Protein AF-A0AAN8VTJ1-F1 (afdb_monomer_lite)

Foldseek 3Di:
DVVLCVVCVVLNPPDDFDPDAPDFADPVRLQCLLCVLVVHDDDDDDDDCVVVVHDVVVVPPDRDDDDRVSCCPRRVDHDPDDPNRVSPCVVVCVVVVVVVDDDDDPPPCVVVVVVVVVVVVVVVVVPDDDDDDDD

Sequence (135 aa):
MHTLAVEKPDAASGNIFNSVSDRAVTLDGMAKLCAQAAGRSVNIVHYDLKAFGIDERKLSLSHFYAEPRAAKTILGWSSTTNLVEDLERFEEYVKIGRDNKEIKFELIRFWSRLRSQRLSDQLKGVGGKTSLKMQ

InterPro domains:
  IPR036291 NAD(P)-binding domain superfamily [SSF51735] (2-93)

pLDDT: mean 79.91, std 17.96, range [31.81, 96.88]

Secondary structure (DSSP, 8-state):
-HHHHHHSHHHHTT-------S----HHHHHHHHHHHTT---------TGGGT--GGGS---------HHIIIII----S--HHHHGGGHHHHHHTTGGGS-------HHHHHHHHHHHHHHHHHS---------

Organism: NCBI:txid194707

Structure (mmCIF, N/CA/C/O backbone):
data_AF-A0AAN8VTJ1-F1
#
_entry.id   AF-A0AAN8VTJ1-F1
#
loop_
_atom_site.group_PDB
_atom_site.id
_atom_site.type_symbol
_atom_site.label_atom_id
_atom_site.label_alt_id
_atom_site.label_comp_id
_atom_site.label_asym_id
_atom_site.label_entity_id
_atom_site.label_seq_id
_atom_site.pdbx_PDB_ins_code
_atom_site.Cartn_x
_atom_site.Cartn_y
_atom_site.Cartn_z
_atom_site.occupancy
_atom_site.B_iso_or_equiv
_atom_site.auth_seq_id
_atom_site.auth_comp_id
_atom_site.auth_asym_id
_atom_site.auth_atom_id
_atom_site.pdbx_PDB_model_num
ATOM 1 N N . MET A 1 1 ? 12.527 -1.350 -7.695 1.00 85.38 1 MET A N 1
ATOM 2 C CA . MET A 1 1 ? 12.541 -0.375 -8.807 1.00 85.38 1 MET A CA 1
ATOM 3 C C . MET A 1 1 ? 13.931 0.222 -9.023 1.00 85.38 1 MET A C 1
ATOM 5 O O . MET A 1 1 ? 14.473 -0.001 -10.092 1.00 85.38 1 MET A O 1
ATOM 9 N N . HIS A 1 2 ? 14.537 0.909 -8.041 1.00 86.06 2 HIS A N 1
ATOM 10 C CA . HIS A 1 2 ? 15.828 1.597 -8.241 1.00 86.06 2 HIS A CA 1
ATOM 11 C C . HIS A 1 2 ? 16.966 0.676 -8.705 1.00 86.06 2 HIS A C 1
ATOM 13 O O . HIS A 1 2 ? 17.645 1.012 -9.665 1.00 86.06 2 HIS A O 1
ATOM 19 N N . THR A 1 3 ? 17.118 -0.509 -8.105 1.00 91.69 3 THR A N 1
ATOM 20 C CA . THR A 1 3 ? 18.124 -1.496 -8.539 1.00 91.69 3 THR A CA 1
ATOM 21 C C . THR A 1 3 ? 17.957 -1.874 -10.013 1.00 91.69 3 THR A C 1
ATOM 23 O O . THR A 1 3 ? 18.908 -1.777 -10.775 1.00 91.69 3 THR A O 1
ATOM 26 N N . LEU A 1 4 ? 16.728 -2.176 -10.453 1.00 93.19 4 LEU A N 1
ATOM 27 C CA . LEU A 1 4 ? 16.442 -2.528 -11.852 1.00 93.19 4 LEU A CA 1
ATOM 28 C C . LEU A 1 4 ? 16.721 -1.378 -12.826 1.00 93.19 4 LEU A C 1
ATOM 30 O O . LEU A 1 4 ? 17.125 -1.621 -13.958 1.00 93.19 4 LEU A O 1
ATOM 34 N N . ALA A 1 5 ? 16.488 -0.132 -12.406 1.00 92.81 5 ALA A N 1
ATOM 35 C CA . ALA A 1 5 ? 16.790 1.035 -13.228 1.00 92.81 5 ALA A CA 1
ATOM 36 C C . ALA A 1 5 ? 18.307 1.232 -13.401 1.00 92.81 5 ALA A C 1
ATOM 38 O O . ALA A 1 5 ? 18.752 1.601 -14.483 1.00 92.81 5 ALA A O 1
ATOM 39 N N . VAL A 1 6 ? 19.094 0.940 -12.359 1.00 94.50 6 VAL A N 1
ATOM 40 C CA . VAL A 1 6 ? 20.565 0.974 -12.408 1.00 94.50 6 VAL A CA 1
ATOM 41 C C . VAL A 1 6 ? 21.127 -0.177 -13.245 1.00 94.50 6 VAL A C 1
ATOM 43 O O . VAL A 1 6 ? 22.075 0.028 -13.994 1.00 94.50 6 VAL A O 1
ATOM 46 N N . GLU A 1 7 ? 20.540 -1.370 -13.153 1.00 95.94 7 GLU A N 1
ATOM 47 C CA . GLU A 1 7 ? 20.953 -2.546 -13.933 1.00 95.94 7 GLU A CA 1
ATOM 48 C C . GLU A 1 7 ? 20.592 -2.438 -15.422 1.00 95.94 7 GLU A C 1
ATOM 50 O O . GLU A 1 7 ? 21.235 -3.069 -16.260 1.00 95.94 7 GLU A O 1
ATOM 55 N N . LYS A 1 8 ? 19.570 -1.644 -15.768 1.00 94.94 8 LYS A N 1
ATOM 56 C CA . LYS A 1 8 ? 19.087 -1.445 -17.144 1.00 94.94 8 LYS A CA 1
ATOM 57 C C . LYS A 1 8 ? 19.057 0.043 -17.521 1.00 94.94 8 LYS A C 1
ATOM 59 O O . LYS A 1 8 ? 17.983 0.564 -17.834 1.00 94.94 8 LYS A O 1
ATOM 64 N N . PRO A 1 9 ? 20.207 0.738 -17.515 1.00 94.62 9 PRO A N 1
ATOM 65 C CA . PRO A 1 9 ? 20.251 2.190 -17.662 1.00 94.62 9 PRO A CA 1
ATOM 66 C C . PRO A 1 9 ? 19.714 2.657 -19.019 1.00 94.62 9 PRO A C 1
ATOM 68 O O . PRO A 1 9 ? 18.949 3.617 -19.061 1.00 94.62 9 PRO A O 1
ATOM 71 N N . ASP A 1 10 ? 20.011 1.940 -20.106 1.00 96.88 10 ASP A N 1
ATOM 72 C CA . ASP A 1 10 ? 19.524 2.284 -21.451 1.00 96.88 10 ASP A CA 1
ATOM 73 C C . ASP A 1 10 ? 17.999 2.166 -21.569 1.00 96.88 10 ASP A C 1
ATOM 75 O O . ASP A 1 10 ? 17.353 2.980 -22.223 1.00 96.88 10 ASP A O 1
ATOM 79 N N . ALA A 1 11 ? 17.406 1.173 -20.898 1.00 93.94 11 ALA A N 1
ATOM 80 C CA . ALA A 1 11 ? 15.958 0.975 -20.884 1.00 93.94 11 ALA A CA 1
ATOM 81 C C . ALA A 1 11 ? 15.244 1.917 -19.897 1.00 93.94 11 ALA A C 1
ATOM 83 O O . ALA A 1 11 ? 14.072 2.242 -20.082 1.00 93.94 11 ALA A O 1
ATOM 84 N N . ALA A 1 12 ? 15.927 2.337 -18.830 1.00 94.31 12 ALA A N 1
ATOM 85 C CA . ALA A 1 12 ? 15.364 3.197 -17.797 1.00 94.31 12 ALA A CA 1
ATOM 86 C C . ALA A 1 12 ? 15.471 4.692 -18.136 1.00 94.31 12 ALA A C 1
ATOM 88 O O . ALA A 1 12 ? 14.588 5.469 -17.770 1.00 94.31 12 ALA A O 1
ATOM 89 N N . SER A 1 13 ? 16.535 5.102 -18.828 1.00 95.06 13 SER A N 1
ATOM 90 C CA . SER A 1 13 ? 16.792 6.501 -19.170 1.00 95.06 13 SER A CA 1
ATOM 91 C C . SER A 1 13 ? 15.651 7.101 -19.998 1.00 95.06 13 SER A C 1
ATOM 93 O O . SER A 1 13 ? 15.115 6.464 -20.903 1.00 95.06 13 SER A O 1
ATOM 95 N N . GLY A 1 14 ? 15.243 8.328 -19.659 1.00 94.06 14 GLY A N 1
ATOM 96 C CA . GLY A 1 14 ? 14.166 9.051 -20.347 1.00 94.06 14 GLY A CA 1
ATOM 97 C C . GLY A 1 14 ? 12.744 8.540 -20.080 1.00 94.06 14 GLY A C 1
ATOM 98 O O . GLY A 1 14 ? 11.794 9.125 -20.596 1.00 94.06 14 GLY A O 1
ATOM 99 N N . ASN A 1 15 ? 12.573 7.495 -19.265 1.00 94.12 15 ASN A N 1
ATOM 100 C CA . ASN A 1 15 ? 11.267 6.931 -18.934 1.00 94.12 15 ASN A CA 1
ATOM 101 C C . ASN A 1 15 ? 10.802 7.326 -17.524 1.00 94.12 15 ASN A C 1
ATOM 103 O O . ASN A 1 15 ? 11.598 7.510 -16.604 1.00 94.12 15 ASN A O 1
ATOM 107 N N . ILE A 1 16 ? 9.480 7.407 -17.343 1.00 93.31 16 ILE A N 1
ATOM 108 C CA . ILE A 1 16 ? 8.832 7.606 -16.041 1.00 93.31 16 ILE A CA 1
ATOM 109 C C . ILE A 1 16 ? 8.120 6.309 -15.660 1.00 93.31 16 ILE A C 1
ATOM 111 O O . ILE A 1 16 ? 7.301 5.791 -16.419 1.00 93.31 16 ILE A O 1
ATOM 115 N N . PHE A 1 17 ? 8.414 5.795 -14.466 1.00 94.75 17 PHE A N 1
ATOM 116 C CA . PHE A 1 17 ? 7.881 4.523 -13.987 1.00 94.75 17 PHE A CA 1
ATOM 117 C C . PHE A 1 17 ? 7.047 4.711 -12.722 1.00 94.75 17 PHE A C 1
ATOM 119 O O . PHE A 1 17 ? 7.544 5.193 -11.705 1.00 94.75 17 PHE A O 1
ATOM 126 N N . ASN A 1 18 ? 5.798 4.246 -12.757 1.00 93.62 18 ASN A N 1
ATOM 127 C CA . ASN A 1 18 ? 4.996 4.082 -11.549 1.00 93.62 18 ASN A CA 1
ATOM 128 C C . ASN A 1 18 ? 5.405 2.790 -10.837 1.00 93.62 18 ASN A C 1
ATOM 130 O O . ASN A 1 18 ? 5.406 1.718 -11.440 1.00 93.62 18 ASN A O 1
ATOM 134 N N . SER A 1 19 ? 5.715 2.894 -9.547 1.00 91.12 19 SER A N 1
ATOM 135 C CA . SER A 1 19 ? 6.070 1.761 -8.687 1.00 91.12 19 SER A CA 1
ATOM 136 C C . SER A 1 19 ? 4.957 1.528 -7.673 1.00 91.12 19 SER A C 1
ATOM 138 O O . SER A 1 19 ? 5.116 1.789 -6.484 1.00 91.12 19 SER A O 1
ATOM 140 N N . VAL A 1 20 ? 3.807 1.089 -8.171 1.00 90.00 20 VAL A N 1
ATOM 141 C CA . VAL A 1 20 ? 2.598 0.846 -7.378 1.00 90.00 20 VAL A CA 1
ATOM 142 C C . VAL A 1 20 ? 2.153 -0.605 -7.531 1.00 90.00 20 VAL A C 1
ATOM 144 O O . VAL A 1 20 ? 2.530 -1.272 -8.495 1.00 90.00 20 VAL A O 1
ATOM 147 N N . SER A 1 21 ? 1.379 -1.104 -6.571 1.00 87.12 21 SER A N 1
ATOM 148 C CA . SER A 1 21 ? 0.800 -2.444 -6.642 1.00 87.12 21 SER A CA 1
ATOM 149 C C . SER A 1 21 ? -0.414 -2.482 -7.577 1.00 87.12 21 SER A C 1
ATOM 151 O O . SER A 1 21 ? -0.959 -1.452 -7.973 1.00 87.12 21 SER A O 1
ATOM 153 N N . ASP A 1 22 ? -0.871 -3.691 -7.901 1.00 84.25 22 ASP A N 1
ATOM 154 C CA . ASP A 1 22 ? -2.018 -3.913 -8.795 1.00 84.25 22 ASP A CA 1
ATOM 155 C C . ASP A 1 22 ? -3.377 -3.805 -8.092 1.00 84.25 22 ASP A C 1
ATOM 157 O O . ASP A 1 22 ? -4.418 -4.076 -8.691 1.00 84.25 22 ASP A O 1
ATOM 161 N N . ARG A 1 23 ? -3.384 -3.454 -6.801 1.00 85.62 23 ARG A N 1
ATOM 162 C CA . ARG A 1 23 ? -4.588 -3.432 -5.971 1.00 85.62 23 ARG A CA 1
ATOM 163 C C . ARG A 1 23 ? -4.805 -2.047 -5.382 1.00 85.62 23 ARG A C 1
ATOM 165 O O . ARG A 1 23 ? -4.020 -1.582 -4.563 1.00 85.62 23 A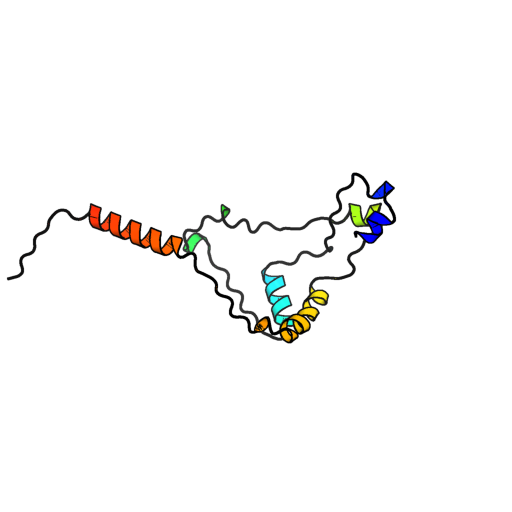RG A O 1
ATOM 172 N N . ALA A 1 24 ? -5.934 -1.443 -5.733 1.00 88.50 24 ALA A N 1
ATOM 173 C CA . ALA A 1 24 ? -6.449 -0.272 -5.041 1.00 88.50 24 ALA A CA 1
ATOM 174 C C . ALA A 1 24 ? -7.221 -0.684 -3.778 1.00 88.50 24 ALA A C 1
ATOM 176 O O . ALA A 1 24 ? -7.866 -1.734 -3.741 1.00 88.50 24 ALA A O 1
ATOM 177 N N . VAL A 1 25 ? -7.173 0.164 -2.750 1.00 90.19 25 VAL A N 1
ATOM 178 C CA . VAL A 1 25 ? -7.900 -0.024 -1.490 1.00 90.19 25 VAL A CA 1
ATOM 179 C C . VAL A 1 25 ? -8.645 1.268 -1.174 1.00 90.19 25 VAL A C 1
ATOM 181 O O . VAL A 1 25 ? -8.083 2.356 -1.276 1.00 90.19 25 VAL A O 1
ATOM 184 N N . THR A 1 26 ? -9.928 1.158 -0.832 1.00 92.06 26 THR A N 1
ATOM 185 C CA . THR A 1 26 ? -10.734 2.312 -0.411 1.00 92.06 26 THR A CA 1
ATOM 186 C C . THR A 1 26 ? -10.307 2.783 0.978 1.00 92.06 26 THR A C 1
ATOM 188 O O . THR A 1 26 ? -9.689 2.029 1.728 1.00 92.06 26 THR A O 1
ATOM 191 N N . LEU A 1 27 ? -10.672 4.008 1.367 1.00 90.06 27 LEU A N 1
ATOM 192 C CA . LEU A 1 27 ? -10.384 4.502 2.718 1.00 90.06 27 LEU A CA 1
ATOM 193 C C . LEU A 1 27 ? -10.982 3.582 3.801 1.00 90.06 27 LEU A C 1
ATOM 195 O O . LEU A 1 27 ? -10.294 3.213 4.750 1.00 90.06 27 LEU A O 1
ATOM 199 N N . ASP A 1 28 ? -12.217 3.125 3.596 1.00 93.62 28 ASP A N 1
ATOM 200 C CA . ASP A 1 28 ? -12.871 2.126 4.446 1.00 93.62 28 ASP A CA 1
ATOM 201 C C . ASP A 1 28 ? -12.125 0.794 4.480 1.00 93.62 28 ASP A C 1
ATOM 203 O O . ASP A 1 28 ? -11.978 0.180 5.538 1.00 93.62 28 ASP A O 1
ATOM 207 N N . GLY A 1 29 ? -11.662 0.332 3.316 1.00 93.69 29 GLY A N 1
ATOM 208 C CA . GLY A 1 29 ? -10.859 -0.878 3.204 1.00 93.69 29 GLY A CA 1
ATOM 209 C C . GLY A 1 29 ? -9.571 -0.758 4.012 1.00 93.69 29 GLY A C 1
ATOM 210 O O . GLY A 1 29 ? -9.243 -1.664 4.772 1.00 93.69 29 GLY A O 1
ATOM 211 N N . MET A 1 30 ? -8.894 0.387 3.924 1.00 93.06 30 MET A N 1
ATOM 212 C CA . MET A 1 30 ? -7.683 0.663 4.691 1.00 93.06 30 MET A CA 1
ATOM 213 C C . MET A 1 30 ? -7.970 0.669 6.194 1.00 93.06 30 MET A C 1
ATOM 215 O O . MET A 1 30 ? -7.253 0.021 6.949 1.00 93.06 30 MET A O 1
ATOM 219 N N . ALA A 1 31 ? -9.055 1.316 6.633 1.00 94.38 31 ALA A N 1
ATOM 220 C CA . ALA A 1 31 ? -9.449 1.335 8.040 1.00 94.38 31 ALA A CA 1
ATOM 221 C C . ALA A 1 31 ? -9.716 -0.079 8.589 1.00 94.38 31 ALA A C 1
ATOM 223 O O . ALA A 1 31 ? -9.263 -0.412 9.685 1.00 94.38 31 ALA A O 1
ATOM 224 N N . LYS A 1 32 ? -10.396 -0.934 7.814 1.00 95.31 32 LYS A N 1
ATOM 225 C CA . LYS A 1 32 ? -10.649 -2.339 8.176 1.00 95.31 32 LYS A CA 1
ATOM 226 C C . LYS A 1 32 ? -9.365 -3.162 8.256 1.00 95.31 32 LYS A C 1
ATOM 228 O O . LYS A 1 32 ? -9.191 -3.897 9.224 1.00 95.31 32 LYS A O 1
ATOM 233 N N . LEU A 1 33 ? -8.464 -3.018 7.283 1.00 94.56 33 LEU A N 1
ATOM 234 C CA . LEU A 1 33 ? -7.180 -3.725 7.279 1.00 94.56 33 LEU A CA 1
ATOM 235 C C . LEU A 1 33 ? -6.300 -3.309 8.466 1.00 94.56 33 LEU A C 1
ATOM 237 O O . LEU A 1 33 ? -5.753 -4.168 9.151 1.00 94.56 33 LEU A O 1
ATOM 241 N N . CYS A 1 34 ? -6.224 -2.011 8.771 1.00 93.81 34 CYS A N 1
ATOM 242 C CA . CYS A 1 34 ? -5.505 -1.521 9.949 1.00 93.81 34 CYS A CA 1
ATOM 243 C C . CYS A 1 34 ? -6.100 -2.067 11.254 1.00 93.81 34 CYS A C 1
ATOM 245 O O . CYS A 1 34 ? -5.362 -2.443 12.160 1.00 93.81 34 CYS A O 1
ATOM 247 N N . ALA A 1 35 ? -7.429 -2.126 11.361 1.00 93.69 35 ALA A N 1
ATOM 248 C CA . ALA A 1 35 ? -8.101 -2.663 12.540 1.00 93.69 35 ALA A CA 1
ATOM 249 C C . ALA A 1 35 ? -7.815 -4.157 12.729 1.00 93.69 35 ALA A C 1
ATOM 251 O O . ALA A 1 35 ? -7.509 -4.584 13.841 1.00 93.69 35 ALA A O 1
ATOM 252 N N . GLN A 1 36 ? -7.824 -4.925 11.635 1.00 93.06 36 GLN A N 1
ATOM 253 C CA . GLN A 1 36 ? -7.422 -6.328 11.635 1.00 93.06 36 GLN A CA 1
ATOM 254 C C . GLN A 1 36 ? -5.973 -6.498 12.109 1.00 93.06 36 GLN A C 1
ATOM 256 O O . GLN A 1 36 ? -5.733 -7.298 13.010 1.00 93.06 36 GLN A O 1
ATOM 261 N N . ALA A 1 37 ? -5.030 -5.720 11.568 1.00 92.06 37 ALA A N 1
ATOM 262 C CA . ALA A 1 37 ? -3.622 -5.766 11.972 1.00 92.06 37 ALA A CA 1
ATOM 263 C C . ALA A 1 37 ? -3.411 -5.383 13.449 1.00 92.06 37 ALA A C 1
ATOM 265 O O . ALA A 1 37 ? -2.557 -5.942 14.128 1.00 92.06 37 ALA A O 1
ATOM 266 N N . ALA A 1 38 ? -4.227 -4.467 13.975 1.00 91.00 38 ALA A N 1
ATOM 267 C CA . ALA A 1 38 ? -4.198 -4.074 15.380 1.00 91.00 38 ALA A CA 1
ATOM 268 C C . ALA A 1 38 ? -4.980 -5.018 16.316 1.00 91.00 38 ALA A C 1
ATOM 270 O O . ALA A 1 38 ? -5.003 -4.782 17.525 1.00 91.00 38 ALA A O 1
ATOM 271 N N . GLY A 1 39 ? -5.670 -6.036 15.785 1.00 92.31 39 GLY A N 1
ATOM 272 C CA . GLY A 1 39 ? -6.548 -6.913 16.565 1.00 92.31 39 GLY A CA 1
ATOM 273 C C . GLY A 1 39 ? -7.737 -6.182 17.202 1.00 92.31 39 GLY A C 1
ATOM 274 O O . GLY A 1 39 ? -8.171 -6.540 18.297 1.00 92.31 39 GLY A O 1
ATOM 275 N N . ARG A 1 40 ? -8.249 -5.121 16.561 1.00 92.06 40 ARG A N 1
ATOM 276 C CA . ARG A 1 40 ? -9.346 -4.280 17.070 1.00 92.06 40 ARG A CA 1
ATOM 277 C C . ARG A 1 40 ? -10.527 -4.234 16.106 1.00 92.06 40 ARG A C 1
ATOM 279 O O . ARG A 1 40 ? -10.397 -4.479 14.911 1.00 92.06 40 ARG A O 1
ATOM 286 N N . SER A 1 41 ? -11.695 -3.873 16.628 1.00 94.56 41 SER A N 1
ATOM 287 C CA . SER A 1 41 ? -12.849 -3.521 15.803 1.00 94.56 41 SER A CA 1
ATOM 288 C C . SER A 1 41 ? -12.750 -2.071 15.319 1.00 94.56 41 SER A C 1
ATOM 290 O O . SER A 1 41 ? -12.162 -1.214 15.982 1.00 94.56 41 SER A O 1
ATOM 292 N N . VAL A 1 42 ? -13.341 -1.788 14.157 1.00 95.69 42 VAL A N 1
ATOM 293 C CA . VAL A 1 42 ? -13.439 -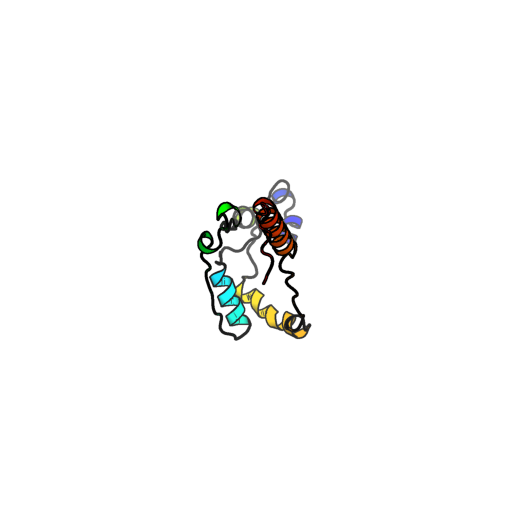0.433 13.602 1.00 95.69 42 VAL A CA 1
ATOM 294 C C . VAL A 1 42 ? -14.896 -0.034 13.437 1.00 95.69 42 VAL A C 1
ATOM 296 O O . VAL A 1 42 ? -15.702 -0.801 12.914 1.00 95.69 42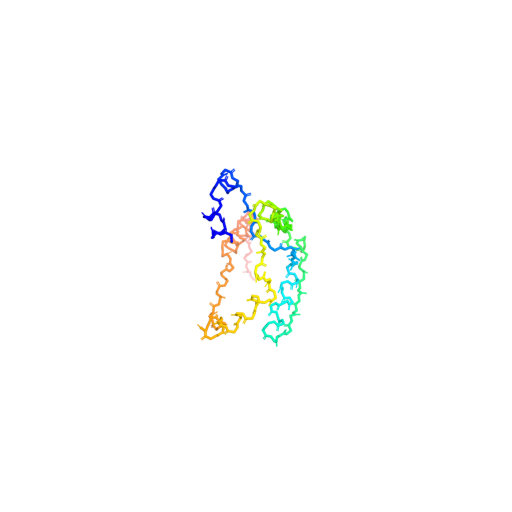 VAL A O 1
ATOM 299 N N . ASN A 1 43 ? -15.222 1.181 13.870 1.00 95.75 43 ASN A N 1
ATOM 300 C CA . ASN A 1 43 ? -16.498 1.821 13.587 1.00 95.75 43 ASN A CA 1
ATOM 301 C C . ASN A 1 43 ? -16.268 2.931 12.558 1.00 95.75 43 ASN A C 1
ATOM 303 O O . ASN A 1 43 ? -15.569 3.902 12.848 1.00 95.75 43 ASN A O 1
ATOM 307 N N . ILE A 1 44 ? -16.828 2.775 11.360 1.00 94.88 44 ILE A N 1
ATOM 308 C CA . ILE A 1 44 ? -16.658 3.729 10.263 1.00 94.88 44 ILE A CA 1
ATOM 309 C C . ILE A 1 44 ? -17.912 4.594 10.180 1.00 94.88 44 ILE A C 1
ATOM 311 O O . ILE A 1 44 ? -19.003 4.095 9.912 1.00 94.88 44 ILE A O 1
ATOM 315 N N . VAL A 1 45 ? -17.744 5.899 10.393 1.00 92.56 45 VAL A N 1
ATOM 316 C CA . VAL A 1 45 ? -18.824 6.888 10.319 1.00 92.56 45 VAL A CA 1
ATOM 317 C C . VAL A 1 45 ? -18.592 7.786 9.112 1.00 92.56 45 VAL A C 1
ATOM 319 O O . VAL A 1 45 ? -17.549 8.428 8.999 1.00 92.56 45 VAL A O 1
ATOM 322 N N . HIS A 1 46 ? -19.587 7.846 8.232 1.00 88.62 46 HIS A N 1
ATOM 323 C CA . HIS A 1 46 ? -19.587 8.719 7.066 1.00 88.62 46 HIS A CA 1
ATOM 324 C C . HIS A 1 46 ? -20.376 9.986 7.380 1.00 88.62 46 HIS A C 1
ATOM 326 O O . HIS A 1 46 ? -21.558 9.922 7.714 1.00 88.62 46 HIS A O 1
ATOM 332 N N . TYR A 1 47 ? -19.720 11.138 7.279 1.00 84.44 47 TYR A N 1
ATOM 333 C CA . TYR A 1 47 ? -20.352 12.433 7.506 1.00 84.44 47 TYR A CA 1
ATOM 334 C C . TYR A 1 47 ? -20.915 12.995 6.202 1.00 84.44 47 TYR A C 1
ATOM 336 O O . TYR A 1 47 ? -20.226 13.003 5.182 1.00 84.44 47 TYR A O 1
ATOM 344 N N . ASP A 1 48 ? -22.142 13.517 6.251 1.00 82.25 48 ASP A N 1
ATOM 345 C CA . ASP A 1 48 ? -22.710 14.275 5.137 1.00 82.25 48 ASP A CA 1
ATOM 346 C C . ASP A 1 48 ? -22.094 15.678 5.096 1.00 82.25 48 ASP A C 1
ATOM 348 O O . ASP A 1 48 ? -22.337 16.511 5.969 1.00 82.25 48 ASP A O 1
ATOM 352 N N . LEU A 1 49 ? -21.297 15.948 4.064 1.00 81.44 49 LEU A N 1
ATOM 353 C CA . LEU A 1 49 ? -20.617 17.229 3.872 1.00 81.44 49 LEU A CA 1
ATOM 354 C C . LEU A 1 49 ? -21.603 18.401 3.750 1.00 81.44 49 LEU A C 1
ATOM 356 O O . LEU A 1 49 ? -21.303 19.506 4.219 1.00 81.44 49 LEU A O 1
ATOM 360 N N . LYS A 1 50 ? -22.799 18.157 3.196 1.00 80.38 50 LYS A N 1
ATOM 361 C CA . LYS A 1 50 ? -23.842 19.181 3.038 1.00 80.38 50 LYS A CA 1
ATOM 362 C C . LYS A 1 50 ? -24.397 19.622 4.381 1.00 80.38 50 LYS A C 1
ATOM 364 O O . LYS A 1 50 ? -24.587 20.820 4.590 1.00 80.38 50 LYS A O 1
ATOM 369 N N . ALA A 1 51 ? -24.572 18.685 5.312 1.00 83.19 51 ALA A N 1
ATOM 370 C CA . ALA A 1 51 ? -25.030 18.981 6.667 1.00 83.19 51 ALA A CA 1
ATOM 371 C C . ALA A 1 51 ? -24.077 19.930 7.421 1.00 83.19 51 ALA A C 1
ATOM 373 O O . ALA A 1 51 ? -24.510 20.660 8.310 1.00 83.19 51 ALA A O 1
ATOM 374 N N . PHE A 1 52 ? -22.795 19.978 7.036 1.00 78.50 52 PHE A N 1
ATOM 375 C CA . PHE A 1 52 ? -21.788 20.864 7.631 1.00 78.50 52 PHE A CA 1
ATOM 376 C C . PHE A 1 52 ? -21.499 22.130 6.809 1.00 78.50 52 PHE A C 1
ATOM 378 O O . PHE A 1 52 ? -20.617 22.908 7.180 1.00 78.50 52 PHE A O 1
ATOM 385 N N . GLY A 1 53 ? -22.220 22.360 5.705 1.00 80.19 53 GLY A N 1
ATOM 386 C CA . GLY A 1 53 ? -21.993 23.504 4.816 1.00 80.19 53 GLY A CA 1
ATOM 387 C C . GLY A 1 53 ? -20.609 23.500 4.154 1.00 80.19 53 GLY A C 1
ATOM 388 O O . GLY A 1 53 ? -20.081 24.565 3.825 1.00 80.19 53 GLY A O 1
ATOM 389 N N . ILE A 1 54 ? -19.993 22.322 4.004 1.00 77.69 54 ILE A N 1
ATOM 390 C CA . ILE A 1 54 ? -18.685 22.154 3.367 1.00 77.69 54 ILE A CA 1
ATOM 391 C C . ILE A 1 54 ? -18.907 21.888 1.878 1.00 77.69 54 ILE A C 1
ATOM 393 O O . ILE A 1 54 ? -19.644 20.982 1.503 1.00 77.69 54 ILE A O 1
ATOM 397 N N . ASP A 1 55 ? -18.247 22.675 1.029 1.00 71.00 55 ASP A N 1
ATOM 398 C CA . ASP A 1 55 ? -18.244 22.445 -0.417 1.00 71.00 55 ASP A CA 1
ATOM 399 C C . ASP A 1 55 ? -17.488 21.146 -0.736 1.00 71.00 55 ASP A C 1
ATOM 401 O O . ASP A 1 55 ? -16.285 21.041 -0.478 1.00 71.00 55 ASP A O 1
ATOM 405 N N . GLU A 1 56 ? -18.193 20.172 -1.312 1.00 65.56 56 GLU A N 1
ATOM 406 C CA . GLU A 1 56 ? -17.673 18.860 -1.714 1.00 65.56 56 GLU A CA 1
ATOM 407 C C . GLU A 1 56 ? -16.437 18.9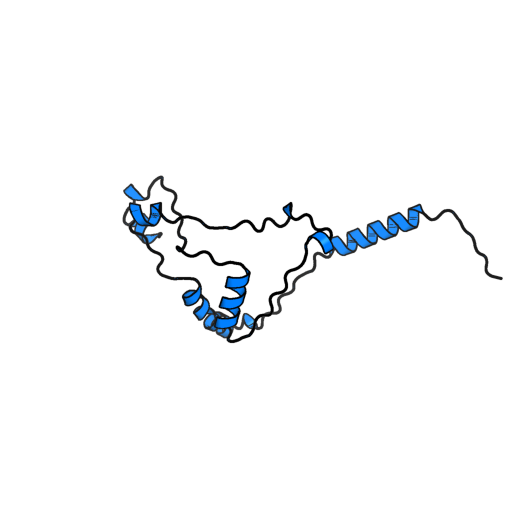79 -2.623 1.00 65.56 56 GLU A C 1
ATOM 409 O O . GLU A 1 56 ? -15.531 18.151 -2.555 1.00 65.56 56 GLU A O 1
ATOM 414 N N . ARG A 1 57 ? -16.322 20.062 -3.407 1.00 65.12 57 ARG A N 1
ATOM 415 C CA . ARG A 1 57 ? -15.168 20.308 -4.289 1.00 65.12 57 ARG A CA 1
ATOM 416 C C . ARG A 1 57 ? -13.865 20.573 -3.529 1.00 65.12 57 ARG A C 1
ATOM 418 O O . ARG A 1 57 ? -12.790 20.411 -4.100 1.00 65.12 57 ARG A O 1
ATOM 425 N N . LYS A 1 58 ? -13.934 20.987 -2.256 1.00 64.94 58 LYS A N 1
ATOM 426 C CA . LYS A 1 58 ? -12.750 21.235 -1.407 1.00 64.94 58 LYS A CA 1
ATOM 427 C C . LYS A 1 58 ? -12.168 19.957 -0.804 1.00 64.94 58 LYS A C 1
ATOM 429 O O . LYS A 1 58 ? -11.005 19.954 -0.414 1.00 64.94 58 LYS A O 1
ATOM 434 N N . LEU A 1 59 ? -12.951 18.882 -0.750 1.00 62.19 59 LEU A N 1
ATOM 435 C CA . LEU A 1 59 ? -12.534 17.553 -0.311 1.00 62.19 59 LEU A CA 1
ATOM 436 C C . LEU A 1 59 ? -12.550 16.628 -1.527 1.00 62.19 59 LEU A C 1
ATOM 438 O O . LEU A 1 59 ? -13.359 15.711 -1.613 1.00 62.19 59 LEU A O 1
ATOM 442 N N . SER A 1 60 ? -11.669 16.891 -2.496 1.00 58.50 60 SER A N 1
ATOM 443 C CA . SER A 1 60 ? -11.475 15.998 -3.642 1.00 58.50 60 SER A CA 1
ATOM 444 C C . SER A 1 60 ? -10.892 14.659 -3.164 1.00 58.50 60 SER A C 1
ATOM 446 O O . SER A 1 60 ? -9.689 14.415 -3.259 1.00 58.50 60 SER A O 1
ATOM 448 N N . LEU A 1 61 ? -11.759 13.771 -2.676 1.00 63.50 61 LEU A N 1
ATOM 449 C CA . LEU A 1 61 ? -11.512 12.344 -2.479 1.00 63.50 61 LEU A CA 1
ATOM 450 C C . LEU A 1 61 ? -11.536 11.645 -3.846 1.00 63.50 61 LEU A C 1
ATOM 452 O O . LEU A 1 61 ? -12.362 10.778 -4.116 1.00 63.50 61 LEU A O 1
ATOM 456 N N . SER A 1 62 ? -10.664 12.078 -4.752 1.00 70.00 62 SER A N 1
ATOM 457 C CA . SER A 1 62 ? -10.482 11.395 -6.029 1.00 70.00 62 SER A CA 1
ATOM 458 C C . SER A 1 62 ? -9.705 10.099 -5.801 1.00 70.00 62 SER A C 1
ATOM 460 O O . SER A 1 62 ? -8.812 10.039 -4.954 1.00 70.00 62 SER A O 1
ATOM 462 N N . HIS A 1 63 ? -10.030 9.056 -6.564 1.00 80.25 63 HIS A N 1
ATOM 463 C CA . HIS A 1 63 ? -9.273 7.808 -6.541 1.00 80.25 63 HIS A CA 1
ATOM 464 C C . HIS A 1 63 ? -7.837 8.075 -7.005 1.00 80.25 63 HIS A C 1
ATOM 466 O O . HIS A 1 63 ? -7.621 8.455 -8.155 1.00 80.25 63 HIS A O 1
ATOM 472 N N . PHE A 1 64 ? -6.860 7.863 -6.122 1.00 82.69 64 PHE A N 1
ATOM 473 C CA . PHE A 1 64 ? -5.449 7.903 -6.485 1.00 82.69 64 PHE A CA 1
ATOM 474 C C . PHE A 1 64 ? -4.957 6.480 -6.735 1.00 82.69 64 PHE A C 1
ATOM 476 O O . PHE A 1 64 ? -4.772 5.693 -5.810 1.00 82.69 64 PHE A O 1
ATOM 483 N N . TYR A 1 65 ? -4.772 6.145 -8.003 1.00 87.69 65 TYR A N 1
ATOM 484 C CA . TYR A 1 65 ? -4.138 4.911 -8.439 1.00 87.69 65 TYR A CA 1
ATOM 485 C C . TYR A 1 65 ? -3.305 5.214 -9.678 1.00 87.69 65 TYR A C 1
ATOM 487 O O . TYR A 1 65 ? -3.549 6.189 -10.390 1.00 87.69 65 TYR A O 1
ATOM 495 N N . ALA A 1 66 ? -2.309 4.379 -9.927 1.00 89.38 66 ALA A N 1
ATOM 496 C CA . ALA A 1 66 ? -1.488 4.467 -11.118 1.00 89.38 66 ALA A CA 1
ATOM 497 C C . ALA A 1 66 ? -1.297 3.067 -11.694 1.00 89.38 66 ALA A C 1
ATOM 499 O O . ALA A 1 66 ? -1.448 2.068 -10.993 1.00 89.38 66 ALA A O 1
ATOM 500 N N . GLU A 1 67 ? -0.971 2.987 -12.978 1.00 89.75 67 GLU A N 1
ATOM 501 C CA . GLU A 1 67 ? -0.676 1.709 -13.609 1.00 89.75 67 GLU A CA 1
ATOM 502 C C . GLU A 1 67 ? 0.847 1.492 -13.673 1.00 89.75 67 GLU A C 1
ATOM 504 O O . GLU A 1 67 ? 1.553 2.331 -14.247 1.00 89.75 67 GLU A O 1
ATOM 509 N N . PRO A 1 68 ? 1.382 0.371 -13.146 1.00 93.44 68 PRO A N 1
ATOM 510 C CA . PRO A 1 68 ? 2.812 0.062 -13.191 1.00 93.44 68 PRO A CA 1
ATOM 511 C C . PRO A 1 68 ? 3.239 -0.635 -14.497 1.00 93.44 68 PRO A C 1
ATOM 513 O O . PRO A 1 68 ? 4.237 -1.359 -14.523 1.00 93.44 68 PRO A O 1
ATOM 516 N N . ARG A 1 69 ? 2.492 -0.458 -15.597 1.00 93.44 69 ARG A N 1
ATOM 517 C CA . ARG A 1 69 ? 2.687 -1.212 -16.848 1.00 93.44 69 ARG A CA 1
ATOM 518 C C . ARG A 1 69 ? 4.105 -1.083 -17.391 1.00 93.44 69 ARG A C 1
ATOM 520 O O . ARG A 1 69 ? 4.750 -2.099 -17.609 1.00 93.44 69 ARG A O 1
ATOM 527 N N . ALA A 1 70 ? 4.605 0.143 -17.543 1.00 93.69 70 ALA A N 1
ATOM 528 C CA . ALA A 1 70 ? 5.949 0.391 -18.066 1.00 93.69 70 ALA A CA 1
ATOM 529 C C . ALA A 1 70 ? 7.036 -0.259 -17.195 1.00 93.69 70 ALA A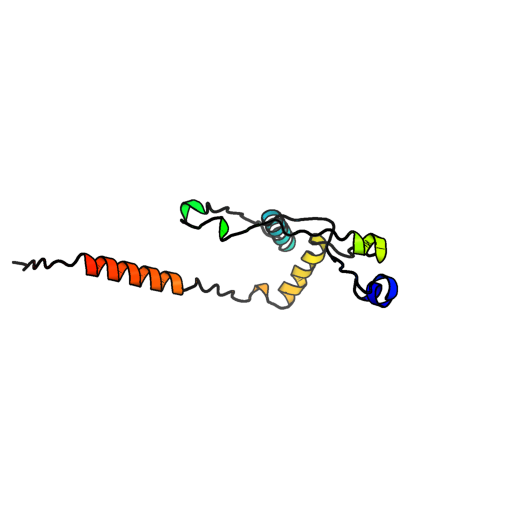 C 1
ATOM 531 O O . ALA A 1 70 ? 7.980 -0.849 -17.714 1.00 93.69 70 ALA A O 1
ATOM 532 N N . ALA A 1 71 ? 6.879 -0.215 -15.868 1.00 94.88 71 ALA A N 1
ATOM 533 C CA . ALA A 1 71 ? 7.824 -0.838 -14.948 1.00 94.88 71 ALA A CA 1
ATOM 534 C C . ALA A 1 71 ? 7.846 -2.364 -15.139 1.00 94.88 71 ALA A C 1
ATOM 536 O O . ALA A 1 71 ? 8.917 -2.967 -15.218 1.00 94.88 71 ALA A O 1
ATOM 537 N N . LYS A 1 72 ? 6.668 -2.978 -15.294 1.00 94.38 72 LYS A N 1
ATOM 538 C CA . LYS A 1 72 ? 6.524 -4.412 -15.565 1.00 94.38 72 LYS A CA 1
ATOM 539 C C . LYS A 1 72 ? 7.113 -4.818 -16.909 1.00 94.38 72 LYS A C 1
ATOM 541 O O . LYS A 1 72 ? 7.894 -5.759 -16.966 1.00 94.38 72 LYS A O 1
ATOM 546 N N . THR A 1 73 ? 6.763 -4.118 -17.983 1.00 94.69 73 THR A N 1
ATOM 547 C CA . THR A 1 73 ? 7.109 -4.544 -19.345 1.00 94.69 73 THR A CA 1
ATOM 548 C C . THR A 1 73 ? 8.547 -4.212 -19.730 1.00 94.69 73 THR A C 1
ATOM 550 O O . THR A 1 73 ? 9.193 -5.023 -20.380 1.00 94.69 73 THR A O 1
ATOM 553 N N . ILE A 1 74 ? 9.060 -3.040 -19.338 1.00 94.81 74 ILE A N 1
ATOM 554 C CA . ILE A 1 74 ? 10.396 -2.565 -19.744 1.00 94.81 74 ILE A CA 1
ATOM 555 C C . ILE A 1 74 ? 11.461 -3.073 -18.771 1.00 94.81 74 ILE A C 1
ATOM 557 O O . ILE A 1 74 ? 12.502 -3.591 -19.178 1.00 94.81 74 ILE A O 1
ATOM 561 N N . LEU A 1 75 ? 11.203 -2.954 -17.466 1.00 94.44 75 LEU A N 1
ATOM 562 C CA . LEU A 1 75 ? 12.194 -3.305 -16.448 1.00 94.44 75 LEU A CA 1
ATOM 563 C C . LEU A 1 75 ? 12.029 -4.737 -15.927 1.00 94.44 75 LEU A C 1
ATOM 565 O O . LEU A 1 75 ? 12.971 -5.260 -15.330 1.00 94.44 75 LEU A O 1
ATOM 569 N N . GLY A 1 76 ? 10.897 -5.400 -16.184 1.00 93.94 76 GLY A N 1
ATOM 570 C CA . GLY A 1 76 ? 10.564 -6.682 -15.552 1.00 93.94 76 GLY A CA 1
ATOM 571 C C . GLY A 1 76 ? 10.197 -6.522 -14.074 1.00 93.94 76 GLY A C 1
ATOM 572 O O . GLY A 1 76 ? 10.324 -7.464 -13.297 1.00 93.94 76 GLY A O 1
ATOM 573 N N . TRP A 1 77 ? 9.814 -5.313 -13.654 1.00 94.38 77 TRP A N 1
ATOM 574 C CA . TRP A 1 77 ? 9.544 -5.012 -12.253 1.00 94.38 77 TRP A CA 1
ATOM 575 C C . TRP A 1 77 ? 8.209 -5.607 -11.800 1.00 94.38 77 TRP A C 1
ATOM 577 O O . TRP A 1 77 ? 7.200 -5.482 -12.486 1.00 94.38 77 TRP A O 1
ATOM 587 N N . SER A 1 78 ? 8.182 -6.180 -10.601 1.00 91.69 78 SER A N 1
ATOM 588 C CA . SER A 1 78 ? 6.957 -6.560 -9.897 1.00 91.69 78 SER A CA 1
ATOM 589 C C . SER A 1 78 ? 6.991 -6.030 -8.462 1.00 91.69 78 SER A C 1
ATOM 591 O O . SER A 1 78 ? 8.067 -5.792 -7.902 1.00 91.69 78 SER A O 1
ATOM 593 N N . SER A 1 79 ? 5.812 -5.797 -7.878 1.00 89.12 79 SER A N 1
ATOM 594 C CA . SER A 1 79 ? 5.711 -5.438 -6.462 1.00 89.12 79 SER A CA 1
ATOM 595 C C . SER A 1 79 ? 6.135 -6.632 -5.617 1.00 89.12 79 SER A C 1
ATOM 597 O O . SER A 1 79 ? 5.636 -7.734 -5.823 1.00 89.12 79 SER A O 1
ATOM 599 N N . THR A 1 80 ? 7.038 -6.409 -4.669 1.00 86.44 80 THR A N 1
ATOM 600 C CA . THR A 1 80 ? 7.532 -7.453 -3.759 1.00 86.44 80 THR A CA 1
ATOM 601 C C . THR A 1 80 ? 6.739 -7.547 -2.464 1.00 86.44 80 THR A C 1
ATOM 603 O O . THR A 1 80 ? 6.980 -8.452 -1.681 1.00 86.44 80 THR A O 1
ATOM 606 N N . THR A 1 81 ? 5.846 -6.591 -2.221 1.00 85.62 81 THR A N 1
ATOM 607 C CA . THR A 1 81 ? 4.984 -6.535 -1.040 1.00 85.62 81 THR A CA 1
ATOM 608 C C . THR A 1 81 ? 3.595 -6.038 -1.434 1.00 85.62 81 THR A C 1
ATOM 610 O O . THR A 1 81 ? 3.384 -5.519 -2.545 1.00 85.62 81 THR A O 1
ATOM 613 N N . ASN A 1 82 ? 2.639 -6.193 -0.527 1.00 86.75 82 ASN A N 1
ATOM 614 C CA . ASN A 1 82 ? 1.322 -5.591 -0.609 1.00 86.75 82 ASN A CA 1
ATOM 615 C C . ASN A 1 82 ? 0.910 -4.982 0.736 1.00 86.75 82 ASN A C 1
ATOM 617 O O . ASN A 1 82 ? 1.500 -5.250 1.776 1.00 86.75 82 ASN A O 1
ATOM 621 N N . LEU A 1 83 ? -0.157 -4.178 0.708 1.00 89.06 83 LEU A N 1
ATOM 622 C CA . LEU A 1 83 ? -0.624 -3.455 1.889 1.00 89.06 83 LEU A CA 1
ATOM 623 C C . LEU A 1 83 ? -0.917 -4.375 3.085 1.00 89.06 83 LEU A C 1
ATOM 625 O O . LEU A 1 83 ? -0.701 -3.961 4.213 1.00 89.06 83 LEU A O 1
ATOM 629 N N . VAL A 1 84 ? -1.433 -5.588 2.864 1.00 87.12 84 VAL A N 1
ATOM 630 C CA . VAL A 1 84 ? -1.814 -6.489 3.964 1.00 87.12 84 VAL A CA 1
ATOM 631 C C . VAL A 1 84 ? -0.574 -7.028 4.671 1.00 87.12 84 VAL A C 1
ATOM 633 O O . VAL A 1 84 ? -0.524 -6.996 5.894 1.00 87.12 84 VAL A O 1
ATOM 636 N N . GLU A 1 85 ? 0.428 -7.458 3.906 1.00 88.62 85 GLU A N 1
ATOM 637 C CA . GLU A 1 85 ? 1.725 -7.908 4.428 1.00 88.62 85 GLU A CA 1
ATOM 638 C C . GLU A 1 85 ? 2.465 -6.763 5.133 1.00 88.62 85 GLU A C 1
ATOM 640 O O . GLU A 1 85 ? 2.949 -6.915 6.250 1.00 88.62 85 GLU A O 1
ATOM 645 N N . ASP A 1 86 ? 2.477 -5.567 4.538 1.00 90.38 86 ASP A N 1
ATOM 646 C CA . ASP A 1 86 ? 3.155 -4.406 5.125 1.00 90.38 86 ASP A CA 1
ATOM 647 C C . ASP A 1 86 ? 2.542 -3.961 6.463 1.00 90.38 86 ASP A C 1
ATOM 649 O O . ASP A 1 86 ? 3.224 -3.334 7.280 1.00 90.38 86 ASP A O 1
ATOM 653 N N . LEU A 1 87 ? 1.266 -4.276 6.711 1.00 92.50 87 LEU A N 1
ATOM 654 C CA . LEU A 1 87 ? 0.599 -3.955 7.971 1.00 92.50 87 LEU A CA 1
ATOM 655 C C . LEU A 1 87 ? 1.073 -4.822 9.146 1.00 92.50 87 LEU A C 1
ATOM 657 O O . LEU A 1 87 ? 0.889 -4.400 10.287 1.00 92.50 87 LEU A O 1
ATOM 661 N N . GLU A 1 88 ? 1.754 -5.952 8.918 1.00 85.06 88 GLU A N 1
ATOM 662 C CA . GLU A 1 88 ? 2.408 -6.732 9.989 1.00 85.06 88 GLU A CA 1
ATOM 663 C C . GLU A 1 88 ? 3.448 -5.891 10.749 1.00 85.06 88 GLU A C 1
ATOM 665 O O . GLU A 1 88 ? 3.667 -6.055 11.952 1.00 85.06 88 GLU A O 1
ATOM 670 N N . ARG A 1 89 ? 4.015 -4.877 10.084 1.00 88.44 89 ARG A N 1
ATOM 671 C CA . ARG A 1 89 ? 4.942 -3.908 10.689 1.00 88.44 89 ARG A CA 1
ATOM 672 C C . ARG A 1 89 ? 4.293 -3.020 11.752 1.00 88.44 89 ARG A C 1
ATOM 674 O O . ARG A 1 89 ? 4.991 -2.252 12.419 1.00 88.44 89 ARG A O 1
ATOM 681 N N . PHE A 1 90 ? 2.978 -3.115 11.950 1.00 91.75 90 PHE A N 1
ATOM 682 C CA . PHE A 1 90 ? 2.304 -2.487 13.082 1.00 91.75 90 PHE A CA 1
ATOM 683 C C . PHE A 1 90 ? 2.921 -2.916 14.423 1.00 91.75 90 PHE A C 1
ATOM 685 O O . PHE A 1 90 ? 3.066 -2.090 15.323 1.00 91.75 90 PHE A O 1
ATOM 692 N N . GLU A 1 91 ? 3.392 -4.159 14.547 1.00 91.25 91 GLU A N 1
ATOM 693 C CA . GLU A 1 91 ? 4.086 -4.602 15.760 1.00 91.25 91 GLU A CA 1
ATOM 694 C C . GLU A 1 91 ? 5.384 -3.827 16.015 1.00 91.25 91 GLU A C 1
ATOM 696 O O . GLU A 1 91 ? 5.693 -3.480 17.155 1.00 91.25 91 GLU A O 1
ATOM 701 N N . GLU A 1 92 ? 6.149 -3.514 14.964 1.00 92.56 92 GLU A N 1
ATOM 702 C CA . GLU A 1 92 ? 7.358 -2.688 15.075 1.00 92.56 92 GLU A CA 1
ATOM 703 C C . GLU A 1 92 ? 7.009 -1.278 15.554 1.00 92.56 92 GLU A C 1
ATOM 705 O O . GLU A 1 92 ? 7.697 -0.724 16.411 1.00 92.56 92 GLU A O 1
ATOM 710 N N . TYR A 1 93 ? 5.913 -0.718 15.033 1.00 91.38 93 TYR A N 1
ATOM 711 C CA . TYR A 1 93 ? 5.390 0.586 15.434 1.00 91.38 93 TYR A CA 1
ATOM 712 C C . TYR A 1 93 ? 5.014 0.631 16.927 1.00 91.38 93 TYR A C 1
ATOM 714 O O . TYR A 1 93 ? 5.331 1.616 17.602 1.00 91.38 93 TYR A O 1
ATOM 722 N N . VAL A 1 94 ? 4.410 -0.441 17.454 1.00 93.25 94 VAL A N 1
ATOM 723 C CA . VAL A 1 94 ? 4.096 -0.594 18.887 1.00 93.25 94 VAL A CA 1
ATOM 724 C C . VAL A 1 94 ? 5.370 -0.761 19.721 1.00 93.25 94 VAL A C 1
ATOM 726 O O . VAL A 1 94 ? 5.520 -0.109 20.751 1.00 93.25 94 VAL A O 1
ATOM 729 N N . LYS A 1 95 ? 6.344 -1.566 19.270 1.00 95.31 95 LYS A N 1
ATOM 730 C CA . LYS A 1 95 ? 7.617 -1.786 19.994 1.00 95.31 95 LYS A CA 1
ATOM 731 C C . LYS A 1 95 ? 8.396 -0.494 20.243 1.00 95.31 95 LYS A C 1
ATOM 733 O O . LYS A 1 95 ? 9.039 -0.358 21.279 1.00 95.31 95 LYS A O 1
ATOM 738 N N . ILE A 1 96 ? 8.330 0.465 19.319 1.00 94.75 96 ILE A N 1
ATOM 739 C CA . ILE A 1 96 ? 8.975 1.780 19.473 1.00 94.75 96 ILE A CA 1
ATOM 740 C C . ILE A 1 96 ? 8.107 2.804 20.230 1.00 94.75 96 ILE A C 1
ATOM 742 O O . ILE A 1 96 ? 8.445 3.988 20.261 1.00 94.75 96 ILE A O 1
ATOM 746 N N . GLY A 1 97 ? 6.983 2.370 20.810 1.00 92.31 97 GLY A N 1
ATOM 747 C CA . GLY A 1 97 ? 6.102 3.167 21.668 1.00 92.31 97 GLY A CA 1
ATOM 748 C C . GLY A 1 97 ? 5.347 4.286 20.953 1.00 92.31 97 GLY A C 1
ATOM 749 O O . GLY A 1 97 ? 4.867 5.219 21.600 1.00 92.31 97 GLY A O 1
ATOM 750 N N . ARG A 1 98 ? 5.268 4.258 19.615 1.00 88.88 98 ARG A N 1
ATOM 751 C CA . ARG A 1 98 ? 4.603 5.327 18.852 1.00 88.88 98 ARG A CA 1
ATOM 752 C C . ARG A 1 98 ? 3.084 5.286 18.967 1.00 88.88 98 ARG A C 1
ATOM 754 O O . ARG A 1 98 ? 2.462 6.333 18.820 1.00 88.88 98 ARG A O 1
ATOM 761 N N . ASP A 1 99 ? 2.521 4.126 19.276 1.00 89.38 99 ASP A N 1
ATOM 762 C CA . ASP A 1 99 ? 1.106 3.915 19.586 1.00 89.38 99 ASP A CA 1
ATOM 763 C C . ASP A 1 99 ? 0.633 4.717 20.808 1.00 89.38 99 ASP A C 1
ATOM 765 O O . ASP A 1 99 ? -0.523 5.126 20.869 1.00 89.38 99 ASP A O 1
ATOM 769 N N . ASN A 1 100 ? 1.544 5.004 21.741 1.00 90.38 100 ASN A N 1
ATOM 770 C CA . ASN A 1 100 ? 1.266 5.760 22.962 1.00 90.38 100 ASN A CA 1
ATOM 771 C C . ASN A 1 100 ? 1.535 7.264 22.822 1.00 90.3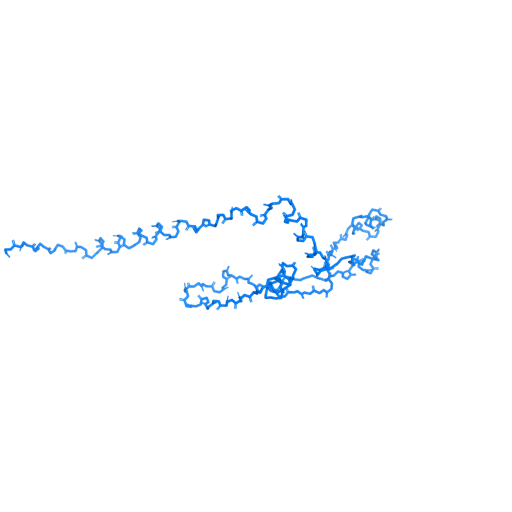8 100 ASN A C 1
ATOM 773 O O . ASN A 1 100 ? 1.350 8.029 23.771 1.00 90.38 100 ASN A O 1
ATOM 777 N N . LYS A 1 101 ? 1.999 7.718 21.652 1.00 89.31 101 LYS A N 1
ATOM 778 C CA . LYS A 1 101 ? 2.287 9.132 21.436 1.00 89.31 101 LYS A CA 1
ATOM 779 C C . LYS A 1 101 ? 0.979 9.911 21.344 1.00 89.31 101 LYS A C 1
ATOM 781 O O . LYS A 1 101 ? 0.170 9.675 20.452 1.00 89.31 101 LYS A O 1
ATOM 786 N N . GLU A 1 102 ? 0.809 10.894 22.223 1.00 87.44 102 GLU A N 1
ATOM 787 C CA . GLU A 1 102 ? -0.335 11.803 22.171 1.00 87.44 102 GLU A CA 1
ATOM 788 C C . GLU A 1 102 ? -0.355 12.548 20.822 1.00 87.44 102 GLU A C 1
ATOM 790 O O . GLU A 1 102 ? 0.556 13.320 20.500 1.00 87.44 102 GLU A O 1
ATOM 795 N N . ILE A 1 103 ? -1.396 12.314 20.019 1.00 84.00 103 ILE A N 1
ATOM 796 C CA . ILE A 1 103 ? -1.613 13.028 18.761 1.00 84.00 103 ILE A CA 1
ATOM 797 C C . ILE A 1 103 ? -2.498 14.239 19.048 1.00 84.00 103 ILE A C 1
ATOM 799 O O . ILE A 1 103 ? -3.706 14.120 19.247 1.00 84.00 103 ILE A O 1
ATOM 803 N N . LYS A 1 104 ? -1.893 15.428 19.051 1.00 81.88 104 LYS A N 1
ATOM 804 C CA . LYS A 1 104 ? -2.622 16.692 19.185 1.00 81.88 104 LYS A CA 1
ATOM 805 C C . LYS A 1 104 ? -3.092 17.150 17.815 1.00 81.88 104 LYS A C 1
ATOM 807 O O . LYS A 1 104 ? -2.323 17.708 17.037 1.00 81.88 104 LYS A O 1
ATOM 812 N N . PHE A 1 105 ? -4.368 16.931 17.528 1.00 72.25 105 PHE A N 1
ATOM 813 C CA . PHE A 1 105 ? -5.023 17.615 16.424 1.00 72.25 105 PHE A CA 1
ATOM 814 C C . PHE A 1 105 ? -5.438 18.996 16.912 1.00 72.25 105 PHE A C 1
ATOM 816 O O . PHE A 1 105 ? -6.449 19.151 17.599 1.00 72.25 105 PHE A O 1
ATOM 823 N N . GLU A 1 106 ? -4.652 20.017 16.579 1.00 71.25 106 GLU A N 1
ATOM 824 C CA . GLU A 1 106 ? -5.156 21.375 16.708 1.00 71.25 106 GLU A CA 1
ATOM 825 C C . GLU A 1 106 ? -6.299 21.542 15.707 1.00 71.25 106 GLU A C 1
ATOM 827 O O . GLU A 1 106 ? -6.091 21.693 14.503 1.00 71.25 106 GLU A O 1
ATOM 832 N N . LEU A 1 107 ? -7.536 21.514 16.210 1.00 59.22 107 LEU A N 1
ATOM 833 C CA . LEU A 1 107 ? -8.659 22.125 15.512 1.00 59.22 107 LEU A CA 1
ATOM 834 C C . LEU A 1 107 ? -8.217 23.544 15.189 1.00 59.22 107 LEU A C 1
ATOM 836 O O . LEU A 1 107 ? -8.039 24.338 16.112 1.00 59.22 107 LEU A O 1
ATOM 840 N N . ILE A 1 108 ? -7.980 23.825 13.904 1.00 54.16 108 ILE A N 1
ATOM 841 C CA . ILE A 1 108 ? -7.471 25.104 13.411 1.00 54.16 108 ILE A CA 1
ATOM 842 C C . ILE A 1 108 ? -8.279 26.229 14.081 1.00 54.16 108 ILE A C 1
ATOM 844 O O . ILE A 1 108 ? -9.391 26.562 13.663 1.00 54.16 108 ILE A O 1
ATOM 848 N N . ARG A 1 109 ? -7.712 26.823 15.144 1.00 48.19 109 ARG A N 1
ATOM 849 C CA . ARG A 1 109 ? -8.357 27.848 15.991 1.00 48.19 109 ARG A CA 1
ATOM 850 C C . ARG A 1 109 ? -8.718 29.106 15.202 1.00 48.19 109 ARG A C 1
ATOM 852 O O . ARG A 1 109 ? -9.505 29.929 15.666 1.00 48.19 109 ARG A O 1
ATOM 859 N N . PHE A 1 110 ? -8.173 29.229 13.995 1.00 49.44 110 PHE A N 1
ATOM 860 C CA . PHE A 1 110 ? -8.489 30.264 13.024 1.00 49.44 110 PHE A CA 1
ATOM 861 C C . PHE A 1 110 ? -9.997 30.352 12.737 1.00 49.44 110 PHE A C 1
ATOM 863 O O . PHE A 1 110 ? -10.551 31.450 12.719 1.00 49.44 110 PHE A O 1
ATOM 870 N N . TRP A 1 111 ? -10.692 29.215 12.617 1.00 48.28 111 TRP A N 1
ATOM 871 C CA . TRP A 1 111 ? -12.126 29.207 12.311 1.00 48.28 111 TRP A CA 1
ATOM 872 C C . TRP A 1 111 ? -12.992 29.626 13.498 1.00 48.28 111 TRP A C 1
ATOM 874 O O . TRP A 1 111 ? -13.938 30.385 13.306 1.00 48.28 111 TRP A O 1
ATOM 884 N N . SER A 1 112 ? -12.656 29.212 14.725 1.00 52.69 112 SER A N 1
ATOM 885 C CA . SER A 1 112 ? -13.375 29.659 15.929 1.00 52.69 112 SER A CA 1
ATOM 886 C C . SER A 1 112 ? -13.188 31.156 16.181 1.00 52.69 112 SER A C 1
ATOM 888 O O . SER A 1 112 ? -14.145 31.838 16.544 1.00 52.69 112 SER A O 1
ATOM 890 N N . ARG A 1 113 ? -11.989 31.696 15.913 1.00 51.19 113 ARG A N 1
ATOM 891 C CA . ARG A 1 113 ? -11.708 33.133 16.048 1.00 51.19 113 ARG A CA 1
ATOM 892 C C . ARG A 1 113 ? -12.473 33.962 15.014 1.00 51.19 113 ARG A C 1
ATOM 894 O O . ARG A 1 113 ? -13.145 34.911 15.395 1.00 51.19 113 ARG A O 1
ATOM 901 N N . LEU A 1 114 ? -12.474 33.551 13.743 1.00 55.00 114 LEU A N 1
ATOM 902 C CA . LEU A 1 114 ? -13.241 34.220 12.682 1.00 55.00 114 LEU A CA 1
ATOM 903 C C . LEU A 1 114 ? -14.759 34.140 12.892 1.00 55.00 114 LEU A C 1
ATOM 905 O O . LEU A 1 114 ? -15.462 35.116 12.635 1.00 55.00 114 LEU A O 1
ATOM 909 N N . ARG A 1 115 ? -15.277 33.006 13.387 1.00 57.44 115 ARG A N 1
ATOM 910 C CA . ARG A 1 115 ? -16.708 32.851 13.697 1.00 57.44 115 ARG A CA 1
ATOM 911 C C . ARG A 1 115 ? -17.123 33.764 14.855 1.00 57.44 115 ARG A C 1
ATOM 913 O O . ARG A 1 115 ? -18.159 34.412 14.764 1.00 57.44 115 ARG A O 1
ATOM 920 N N . SER A 1 116 ? -16.283 33.877 15.888 1.00 58.69 116 SER A N 1
ATOM 921 C CA . SER A 1 116 ? -16.512 34.777 17.025 1.00 58.69 116 SER A CA 1
ATOM 922 C C . SER A 1 116 ? -16.407 36.258 16.638 1.00 58.69 116 SER A C 1
ATOM 924 O O . SER A 1 116 ? -17.227 37.056 17.088 1.00 58.69 116 SER A O 1
ATOM 926 N N . GLN A 1 117 ? -15.452 36.628 15.775 1.00 56.12 117 GLN A N 1
ATOM 927 C CA . GLN A 1 117 ? -15.321 37.996 15.259 1.00 56.12 117 GLN A CA 1
ATOM 928 C C . GLN A 1 117 ? -16.562 38.394 14.442 1.00 56.12 117 GLN A C 1
ATOM 930 O O . GLN A 1 117 ? -17.188 39.413 14.722 1.00 56.12 117 GLN A O 1
ATOM 935 N N . ARG A 1 118 ? -16.991 37.531 13.510 1.00 54.53 118 ARG A N 1
ATOM 936 C CA . ARG A 1 118 ? -18.152 37.777 12.642 1.00 54.53 118 ARG A CA 1
ATOM 937 C C . ARG A 1 118 ? -19.463 37.895 13.425 1.00 54.53 118 ARG A C 1
ATOM 939 O O . ARG A 1 118 ? -20.277 38.754 13.100 1.00 54.53 118 ARG A O 1
ATOM 946 N N . LEU A 1 119 ? -19.655 37.079 14.468 1.00 54.97 119 LEU A N 1
ATOM 947 C CA . LEU A 1 119 ? -20.813 37.196 15.364 1.00 54.97 119 LEU A CA 1
ATOM 948 C C . LEU A 1 119 ? -20.796 38.530 16.129 1.00 54.97 119 LEU A C 1
ATOM 950 O O . LEU A 1 119 ? -21.831 39.177 16.269 1.00 54.97 119 LEU A O 1
ATOM 954 N N . SER A 1 120 ? -19.617 38.960 16.595 1.00 58.25 120 SER A N 1
ATOM 955 C CA . SER A 1 120 ? -19.466 40.231 17.311 1.00 58.25 120 SER A CA 1
ATOM 956 C C . SER A 1 120 ? -19.736 41.449 16.421 1.00 58.25 120 SER A C 1
ATOM 958 O O . SER A 1 120 ? -20.335 42.420 16.882 1.00 58.25 120 SER A O 1
ATOM 960 N N . ASP A 1 121 ? -19.372 41.381 15.139 1.00 62.19 121 ASP A N 1
ATOM 961 C CA . ASP A 1 121 ? -19.611 42.455 14.172 1.00 62.19 121 ASP A CA 1
ATOM 962 C C . ASP A 1 121 ? -21.087 42.522 13.745 1.00 62.19 121 ASP A C 1
ATOM 964 O O . ASP A 1 121 ? -21.637 43.615 13.606 1.00 62.19 121 ASP A O 1
ATOM 968 N N . GLN A 1 122 ? -21.775 41.376 13.633 1.00 56.47 122 GLN A N 1
ATOM 969 C CA . GLN A 1 122 ? -23.225 41.346 13.400 1.00 56.47 122 GLN A CA 1
ATOM 970 C C . GLN A 1 122 ? -24.025 41.901 14.585 1.00 56.47 122 GLN A C 1
ATOM 972 O O . GLN A 1 122 ? -24.974 42.652 14.376 1.00 56.47 122 GLN A O 1
ATOM 977 N N . LEU A 1 123 ? -23.624 41.609 15.827 1.00 54.16 123 LEU A N 1
ATOM 978 C CA . LEU A 1 123 ? -24.279 42.162 17.020 1.00 54.16 123 LEU A CA 1
ATOM 979 C C . LEU A 1 123 ? -24.047 43.676 17.170 1.00 54.16 123 LEU A C 1
ATOM 981 O O . LEU A 1 123 ? -24.941 44.392 17.617 1.00 54.16 123 LEU A O 1
ATOM 985 N N . LYS A 1 124 ? -22.887 44.190 16.741 1.00 56.88 124 LYS A N 1
ATOM 986 C CA . LYS A 1 124 ? -22.607 45.637 16.706 1.00 56.88 124 LYS A CA 1
ATOM 987 C C . LYS A 1 124 ? -23.394 46.377 15.620 1.00 56.88 124 LYS A C 1
ATOM 989 O O . LYS A 1 124 ? -23.726 47.540 15.819 1.00 56.88 124 LYS A O 1
ATOM 994 N N . GLY A 1 125 ? -23.729 45.715 14.510 1.00 48.66 125 GLY A N 1
ATOM 995 C CA . GLY A 1 125 ? -24.545 46.286 13.429 1.00 48.66 125 GLY A CA 1
ATOM 996 C C . GLY A 1 125 ? -26.039 46.425 13.751 1.00 48.66 125 GLY A C 1
ATOM 997 O O . GLY A 1 125 ? -26.728 47.201 13.097 1.00 48.66 125 GLY A O 1
ATOM 998 N N . VAL A 1 126 ? -26.541 45.712 14.766 1.00 51.16 126 VAL A N 1
ATOM 999 C CA . VAL A 1 126 ? -27.959 45.741 15.190 1.00 51.16 126 VAL A CA 1
ATOM 1000 C C . VAL A 1 126 ? -28.177 46.637 16.427 1.00 51.16 126 VAL A C 1
ATOM 1002 O O . VAL A 1 126 ? -29.307 46.892 16.832 1.00 51.16 126 VAL A O 1
ATOM 1005 N N . GLY A 1 127 ? -27.106 47.200 17.001 1.00 43.31 127 GLY A N 1
ATOM 1006 C CA . GLY A 1 127 ? -27.126 48.061 18.189 1.00 43.31 127 GLY A CA 1
ATOM 1007 C C . GLY A 1 127 ? -27.604 49.498 17.947 1.00 43.31 127 GLY A C 1
ATOM 1008 O O . GLY A 1 127 ? -26.925 50.449 18.334 1.00 43.31 127 GLY A O 1
ATOM 1009 N N . GLY A 1 128 ? -28.775 49.677 17.331 1.00 41.78 128 GLY A N 1
ATOM 1010 C CA . GLY A 1 128 ? -29.547 50.909 17.475 1.00 41.78 128 GLY A CA 1
ATOM 1011 C C . GLY A 1 128 ? -29.974 51.061 18.937 1.00 41.78 128 GLY A C 1
ATOM 1012 O O . GLY A 1 128 ? -30.613 50.172 19.492 1.00 41.78 128 GLY A O 1
ATOM 1013 N N . LYS A 1 129 ? -29.576 52.172 19.569 1.00 48.59 129 LYS A N 1
ATOM 1014 C CA . LYS A 1 129 ? -29.848 52.530 20.972 1.00 48.59 129 LYS A CA 1
ATOM 1015 C C . LYS A 1 129 ? -31.253 52.106 21.425 1.00 48.59 129 LYS A C 1
ATOM 1017 O O . LYS A 1 129 ? -32.234 52.749 21.070 1.00 48.59 129 LYS A O 1
ATOM 1022 N N . THR A 1 130 ? -31.339 51.121 22.312 1.00 36.28 130 THR A N 1
ATOM 1023 C CA . THR A 1 130 ? -32.484 50.985 23.220 1.00 36.28 130 THR A CA 1
ATOM 1024 C C . THR A 1 130 ? -31.955 51.076 24.643 1.00 36.28 130 THR A C 1
ATOM 1026 O O . THR A 1 130 ? -31.399 50.136 25.199 1.00 36.28 130 THR A O 1
ATOM 1029 N N . SER A 1 131 ? -32.064 52.278 25.206 1.00 40.84 131 SER A N 1
ATOM 1030 C CA . SER A 1 131 ? -31.893 52.519 26.634 1.00 40.84 131 SER A CA 1
ATOM 1031 C C . SER A 1 131 ? -33.122 51.963 27.351 1.00 40.84 131 SER A C 1
ATOM 1033 O O . SER A 1 131 ? -34.164 52.611 27.346 1.00 40.84 131 SER A O 1
ATOM 1035 N N . LEU A 1 132 ? -33.001 50.810 28.001 1.00 34.16 132 LEU A N 1
ATOM 1036 C CA . LEU A 1 132 ? -33.960 50.360 29.008 1.00 34.16 132 LEU A CA 1
ATOM 1037 C C . LEU A 1 132 ? -33.364 50.658 30.386 1.00 34.16 132 LEU A C 1
ATOM 1039 O O . LEU A 1 132 ? -32.487 49.950 30.872 1.00 34.16 132 LEU A O 1
ATOM 1043 N N . LYS A 1 133 ? -33.814 51.768 30.982 1.00 37.09 133 LYS A N 1
ATOM 1044 C CA . LYS A 1 133 ? -33.661 52.025 32.416 1.00 37.09 133 LYS A CA 1
ATOM 1045 C C . LYS A 1 133 ? -34.595 51.061 33.149 1.00 37.09 133 LYS A C 1
ATOM 1047 O O . LYS A 1 133 ? -35.792 51.079 32.881 1.00 37.09 133 LYS A O 1
ATOM 1052 N N . MET A 1 134 ? -34.052 50.250 34.054 1.00 31.81 134 MET A N 1
ATOM 1053 C CA . MET A 1 134 ? -34.853 49.530 35.045 1.00 31.81 134 MET A CA 1
ATOM 1054 C C . MET A 1 134 ? -35.322 50.528 36.113 1.00 31.81 134 MET A C 1
ATOM 1056 O O . MET A 1 134 ? -34.492 51.195 36.736 1.00 31.81 134 MET A O 1
ATOM 1060 N N . GLN A 1 135 ? -36.640 50.639 36.273 1.00 34.81 135 GLN A N 1
ATOM 1061 C CA . GLN A 1 135 ? -37.302 50.872 37.558 1.00 34.81 135 GLN A CA 1
ATOM 1062 C C . GLN A 1 135 ? -37.844 49.529 38.038 1.00 34.81 135 GLN A C 1
ATOM 1064 O O . GLN A 1 135 ? -38.236 48.729 37.156 1.00 34.81 135 GLN A O 1
#

Radius of gyration: 26.29 Å; chains: 1; bounding box: 58×60×59 Å